Protein AF-A0A7X5FAQ3-F1 (afdb_monomer)

Solvent-accessible surface area (backbone atoms only — not comparable to full-atom values): 7460 Å² total; per-residue (Å²): 134,88,78,91,80,90,79,82,86,74,85,80,84,76,71,87,74,70,89,72,73,78,81,72,80,84,66,85,78,80,67,80,81,72,78,72,76,78,70,72,80,70,82,64,84,71,49,42,85,64,73,46,65,31,35,41,38,53,63,51,86,76,80,80,58,91,45,81,84,52,57,80,68,64,74,74,51,50,34,31,27,46,94,90,36,86,41,62,57,80,51,39,34,60,72,54,33,70,73,76,38,90,58,48,76,44,79,42,109

Nearest PDB structures (foldseek):
  3do9-assembly1_A  TM=5.123E-01  e=5.327E-01  Bacillus anthracis

Secondary structure (DSSP, 8-state):
-----------------------------------------------B-S--SEEEEE-PPPP--SSGGGGGGPPPSEEEEETTEEEEGGGB-HHHHHHH--PEEEEE-

Structure (mmCIF, N/CA/C/O backbone):
data_AF-A0A7X5FAQ3-F1
#
_entry.id   AF-A0A7X5FAQ3-F1
#
loop_
_atom_site.group_PDB
_atom_site.id
_atom_site.type_symbol
_atom_site.label_atom_id
_atom_site.label_alt_id
_atom_site.label_comp_id
_atom_site.label_asym_id
_atom_site.label_entity_id
_atom_site.label_seq_id
_atom_site.pdbx_PDB_ins_code
_atom_site.Cartn_x
_atom_site.Cartn_y
_atom_site.Cartn_z
_atom_site.occupancy
_atom_site.B_iso_or_equiv
_atom_site.auth_seq_id
_atom_site.auth_comp_id
_atom_site.auth_asym_id
_atom_site.auth_atom_id
_atom_site.pdbx_PDB_model_num
ATOM 1 N N . MET A 1 1 ? 1.075 -85.823 -22.222 1.00 39.84 1 MET A N 1
ATOM 2 C CA . MET A 1 1 ? 1.987 -85.847 -23.385 1.00 39.84 1 MET A CA 1
ATOM 3 C C . MET A 1 1 ? 1.860 -84.507 -24.102 1.00 39.84 1 MET A C 1
ATOM 5 O O . MET A 1 1 ? 0.787 -84.228 -24.603 1.00 39.84 1 MET A O 1
ATOM 9 N N . ASN A 1 2 ? 2.858 -83.624 -23.949 1.00 40.03 2 ASN A N 1
ATOM 10 C CA . ASN A 1 2 ? 3.755 -83.155 -25.032 1.00 40.03 2 ASN A CA 1
ATOM 11 C C . ASN A 1 2 ? 3.099 -82.015 -25.850 1.00 40.03 2 ASN A C 1
ATOM 13 O O . ASN A 1 2 ? 2.052 -82.252 -26.423 1.00 40.03 2 ASN A O 1
ATOM 17 N N . LYS A 1 3 ? 3.602 -80.785 -26.014 1.00 47.66 3 LYS A N 1
ATOM 18 C CA . LYS A 1 3 ? 4.908 -80.108 -25.859 1.00 47.66 3 LYS A CA 1
ATOM 19 C C . LYS A 1 3 ? 4.603 -78.591 -25.752 1.00 47.66 3 LYS A C 1
ATOM 21 O O . LYS A 1 3 ? 3.660 -78.133 -26.380 1.00 47.66 3 LYS A O 1
ATOM 26 N N . ASN A 1 4 ? 5.228 -77.846 -24.838 1.00 49.56 4 ASN A N 1
ATOM 27 C CA . ASN A 1 4 ? 6.323 -76.893 -25.108 1.00 49.56 4 ASN A CA 1
ATOM 28 C C . ASN A 1 4 ? 6.240 -76.113 -26.434 1.00 49.56 4 ASN A C 1
ATOM 30 O O . ASN A 1 4 ? 6.311 -76.738 -27.485 1.00 49.56 4 ASN A O 1
ATOM 34 N N . LEU A 1 5 ? 6.204 -74.775 -26.336 1.00 53.06 5 LEU A N 1
ATOM 35 C CA . LEU A 1 5 ? 7.019 -73.758 -27.045 1.00 53.06 5 LEU A CA 1
ATOM 36 C C . LEU A 1 5 ? 6.364 -72.385 -26.765 1.00 53.06 5 LEU A C 1
ATOM 38 O O . LEU A 1 5 ? 5.252 -72.127 -27.202 1.00 53.06 5 LEU A O 1
ATOM 42 N N . SER A 1 6 ? 6.872 -71.585 -25.826 1.00 54.59 6 SER A N 1
ATOM 43 C CA . SER A 1 6 ? 7.898 -70.553 -26.049 1.00 54.59 6 SER A CA 1
ATOM 44 C C . SER A 1 6 ? 7.604 -69.670 -27.261 1.00 54.59 6 SER A C 1
ATOM 46 O O . SER A 1 6 ? 7.882 -70.066 -28.389 1.00 54.59 6 SER A O 1
ATOM 48 N N . LEU A 1 7 ? 7.099 -68.461 -27.009 1.00 56.41 7 LEU A N 1
ATOM 49 C CA . LEU A 1 7 ? 7.280 -67.315 -27.892 1.00 56.41 7 LEU A CA 1
ATOM 50 C C . LEU A 1 7 ? 7.315 -66.041 -27.045 1.00 56.41 7 LEU A C 1
ATOM 52 O O . LEU A 1 7 ? 6.317 -65.563 -26.513 1.00 56.41 7 LEU A O 1
ATOM 56 N N . LEU A 1 8 ? 8.550 -65.576 -26.886 1.00 51.16 8 LEU A N 1
ATOM 57 C CA . LEU A 1 8 ? 8.944 -64.238 -26.486 1.00 51.16 8 LEU A CA 1
ATOM 58 C C . LEU A 1 8 ? 8.363 -63.177 -27.431 1.00 51.16 8 LEU A C 1
ATOM 60 O O . LEU A 1 8 ? 8.120 -63.447 -28.607 1.00 51.16 8 LEU A O 1
ATOM 64 N N . SER A 1 9 ? 8.390 -61.936 -26.935 1.00 48.22 9 SER A N 1
ATOM 65 C CA . SER A 1 9 ? 8.379 -60.691 -27.718 1.00 48.22 9 SER A CA 1
ATOM 66 C C . SER A 1 9 ? 6.969 -60.245 -28.150 1.00 48.22 9 SER A C 1
ATOM 68 O O . SER A 1 9 ? 6.164 -61.052 -28.583 1.00 48.22 9 SER A O 1
ATOM 70 N N . LEU A 1 10 ? 6.541 -58.992 -28.029 1.00 52.38 10 LEU A N 1
ATOM 71 C CA . LEU A 1 10 ? 7.193 -57.718 -27.753 1.00 52.38 10 LEU A CA 1
ATOM 72 C C . LEU A 1 10 ? 6.245 -56.887 -26.877 1.00 52.38 10 LEU A C 1
ATOM 74 O O . LEU A 1 10 ? 5.043 -56.863 -27.129 1.00 52.38 10 LEU A O 1
ATOM 78 N N . LEU A 1 11 ? 6.784 -56.165 -25.893 1.00 55.50 11 LEU A N 1
ATOM 79 C CA . LEU A 1 11 ? 6.084 -55.025 -25.302 1.00 55.50 11 LEU A CA 1
ATOM 80 C C . LEU A 1 11 ? 5.998 -53.927 -26.372 1.00 55.50 11 LEU A C 1
ATOM 82 O O . LEU A 1 11 ? 7.050 -53.463 -26.821 1.00 55.50 11 LEU A O 1
ATOM 86 N N . PRO A 1 12 ? 4.801 -53.487 -26.792 1.00 53.53 12 PRO A N 1
ATOM 87 C CA . PRO A 1 12 ? 4.701 -52.272 -27.570 1.00 53.53 12 PRO A CA 1
ATOM 88 C C . PRO A 1 12 ? 5.047 -51.090 -26.661 1.00 53.53 12 PRO A C 1
ATOM 90 O O . PRO A 1 12 ? 4.409 -50.845 -25.638 1.00 53.53 12 PRO A O 1
ATOM 93 N N . LEU A 1 13 ? 6.091 -50.371 -27.062 1.00 59.09 13 LEU A N 1
ATOM 94 C CA . LEU A 1 13 ? 6.461 -49.049 -26.584 1.00 59.09 13 LEU A CA 1
ATOM 95 C C . LEU A 1 13 ? 5.335 -48.082 -26.989 1.00 59.09 13 LEU A C 1
ATOM 97 O O . LEU A 1 13 ? 5.354 -47.524 -28.085 1.00 59.09 13 LEU A O 1
ATOM 101 N N . ILE A 1 14 ? 4.299 -47.953 -26.157 1.00 58.12 14 ILE A N 1
ATOM 102 C CA . ILE A 1 14 ? 3.223 -46.996 -26.421 1.00 58.12 14 ILE A CA 1
ATOM 103 C C . ILE A 1 14 ? 3.720 -45.619 -25.992 1.00 58.12 14 ILE A C 1
ATOM 105 O O . ILE A 1 14 ? 4.014 -45.365 -24.825 1.00 58.12 14 ILE A O 1
ATOM 109 N N . LEU A 1 15 ? 3.873 -44.783 -27.016 1.00 55.31 15 LEU A N 1
ATOM 110 C CA . LEU A 1 15 ? 4.299 -43.397 -26.993 1.00 55.31 15 LEU A CA 1
ATOM 111 C C . LEU A 1 15 ? 3.627 -42.587 -25.878 1.00 55.31 15 LEU A C 1
ATOM 113 O O . LEU A 1 15 ? 2.425 -42.712 -25.651 1.00 55.31 15 LEU A O 1
ATOM 117 N N . LEU A 1 16 ? 4.406 -41.685 -25.271 1.00 54.81 16 LEU A N 1
ATOM 118 C CA . LEU A 1 16 ? 3.916 -40.510 -24.550 1.00 54.81 16 LEU A CA 1
ATOM 119 C C . LEU A 1 16 ? 3.014 -39.698 -25.489 1.00 54.81 16 LEU A C 1
ATOM 121 O O . LEU A 1 16 ? 3.467 -38.799 -26.199 1.00 54.81 16 LEU A O 1
ATOM 125 N N . THR A 1 17 ? 1.729 -40.034 -25.522 1.00 59.66 17 THR A N 1
ATOM 126 C CA . THR A 1 17 ? 0.697 -39.153 -26.051 1.00 59.66 17 THR A CA 1
ATOM 127 C C . THR A 1 17 ? 0.687 -37.921 -25.166 1.00 59.66 17 THR A C 1
ATOM 129 O O . THR A 1 17 ? 0.378 -38.006 -23.977 1.00 59.66 17 THR A O 1
ATOM 132 N N . GLY A 1 18 ? 1.109 -36.799 -25.748 1.00 53.94 18 GLY A N 1
ATOM 133 C CA . GLY A 1 18 ? 1.145 -35.508 -25.086 1.00 53.94 18 GLY A CA 1
ATOM 134 C C . GLY A 1 18 ? -0.192 -35.149 -24.447 1.00 53.94 18 GLY A C 1
ATOM 135 O O . GLY A 1 18 ? -1.246 -35.650 -24.844 1.00 53.94 18 GLY A O 1
ATOM 136 N N . CYS A 1 19 ? -0.129 -34.251 -23.467 1.00 48.81 19 CYS A N 1
ATOM 137 C CA . CYS A 1 19 ? -1.287 -33.554 -22.932 1.00 48.81 19 CYS A CA 1
ATOM 138 C C . CYS A 1 19 ? -2.009 -32.834 -24.081 1.00 48.81 19 CYS A C 1
ATOM 140 O O . CYS A 1 19 ? -1.722 -31.679 -24.387 1.00 48.81 19 CYS A O 1
ATOM 142 N N . GLN A 1 20 ? -2.936 -33.520 -24.746 1.00 54.97 20 GLN A N 1
ATOM 143 C CA . GLN A 1 20 ? -3.978 -32.860 -25.509 1.00 54.97 20 GLN A CA 1
ATOM 144 C C . GLN A 1 20 ? -4.866 -32.202 -24.467 1.00 54.97 20 GLN A C 1
ATOM 146 O O . GLN A 1 20 ? -5.629 -32.865 -23.765 1.00 54.97 20 GLN A O 1
ATOM 151 N N . SER A 1 21 ? -4.675 -30.892 -24.324 1.00 60.44 21 SER A N 1
ATOM 152 C CA . SER A 1 21 ? -5.607 -30.023 -23.623 1.00 60.44 21 SER A CA 1
ATOM 153 C C . SER A 1 21 ? -7.019 -30.382 -24.096 1.00 60.44 21 SER A C 1
ATOM 155 O O . SER A 1 21 ? -7.239 -30.426 -25.313 1.00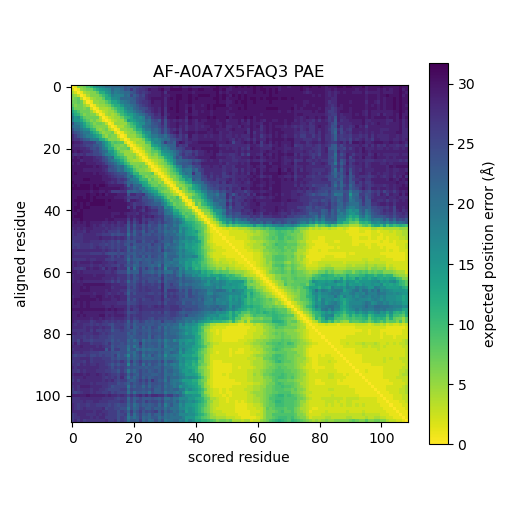 60.44 21 SER A O 1
ATOM 157 N N . PRO A 1 22 ? -7.959 -30.717 -23.199 1.00 62.88 22 PRO A N 1
ATOM 158 C CA . PRO A 1 22 ? -9.312 -31.017 -23.619 1.00 62.88 22 PRO A CA 1
ATOM 159 C C . PRO A 1 22 ? -9.866 -29.783 -24.333 1.00 62.88 22 PRO A C 1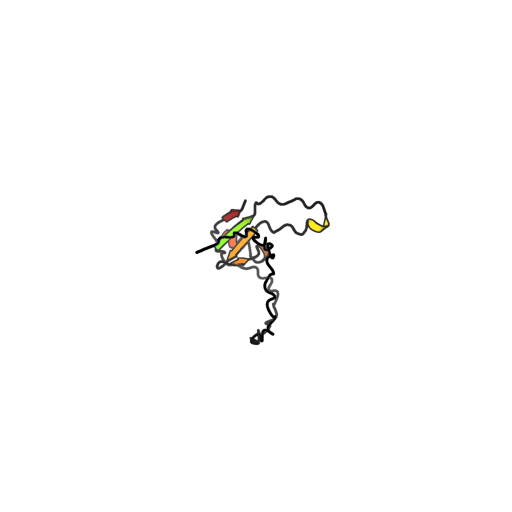
ATOM 161 O O . PRO A 1 22 ? -9.941 -28.700 -23.756 1.00 62.88 22 PRO A O 1
ATOM 164 N N . ASN A 1 23 ? -10.226 -29.951 -25.608 1.00 59.03 23 ASN A N 1
ATOM 165 C CA . ASN A 1 23 ? -11.001 -28.969 -26.350 1.00 59.03 23 ASN A CA 1
ATOM 166 C C . ASN A 1 23 ? -12.323 -28.792 -25.604 1.00 59.03 23 ASN A C 1
ATOM 168 O O . ASN A 1 23 ? -13.214 -29.633 -25.711 1.00 59.03 23 ASN A O 1
ATOM 172 N N . ILE A 1 24 ? -12.414 -27.733 -24.801 1.00 62.59 24 ILE A N 1
ATOM 173 C CA . ILE A 1 24 ? -13.647 -27.343 -24.131 1.00 62.59 24 ILE A CA 1
ATOM 174 C C . ILE A 1 24 ? -14.623 -26.964 -25.251 1.00 62.59 24 ILE A C 1
ATOM 176 O O . ILE A 1 24 ? -14.348 -26.003 -25.975 1.00 62.59 24 ILE A O 1
ATOM 180 N N . PRO A 1 25 ? -15.739 -27.691 -25.443 1.00 53.22 25 PRO A N 1
ATOM 181 C CA . PRO A 1 25 ? -16.777 -27.227 -26.342 1.00 53.22 25 PRO A CA 1
ATOM 182 C C . PRO A 1 25 ? -17.279 -25.892 -25.797 1.00 53.22 25 PRO A C 1
ATOM 184 O O . PRO A 1 25 ? -17.764 -25.813 -24.668 1.00 53.22 25 PRO A O 1
ATOM 187 N N . THR A 1 26 ? -17.117 -24.830 -26.585 1.00 55.62 26 THR A N 1
ATOM 188 C CA . THR A 1 26 ? -17.683 -23.515 -26.292 1.00 55.62 26 THR A CA 1
ATOM 189 C C . THR A 1 26 ? -19.200 -23.647 -26.342 1.00 55.62 26 THR A C 1
ATOM 191 O O . THR A 1 26 ? -19.827 -23.499 -27.388 1.00 55.62 26 THR A O 1
ATOM 194 N N . ALA A 1 27 ? -19.795 -23.997 -25.205 1.00 58.88 27 ALA A N 1
ATOM 195 C CA . ALA A 1 27 ? -21.220 -23.847 -25.010 1.00 58.88 27 ALA A CA 1
ATOM 196 C C . ALA A 1 27 ? -21.546 -22.352 -25.161 1.00 58.88 27 ALA A C 1
ATOM 198 O O . ALA A 1 27 ? -20.824 -21.522 -24.596 1.00 58.88 27 ALA A O 1
ATOM 199 N N . PRO A 1 28 ? -22.598 -21.979 -25.907 1.00 54.03 28 PRO A N 1
ATOM 200 C CA . PRO A 1 28 ? -23.095 -20.616 -25.886 1.00 54.03 28 PRO A CA 1
ATOM 201 C C . PRO A 1 28 ? -23.576 -20.335 -24.464 1.00 54.03 28 PRO A C 1
ATOM 203 O O . PRO A 1 28 ? -24.639 -20.786 -24.037 1.00 54.03 28 PRO A O 1
ATOM 206 N N . SER A 1 29 ? -22.734 -19.635 -23.706 1.00 42.91 29 SER A N 1
ATOM 207 C CA . SER A 1 29 ? -23.080 -19.091 -22.404 1.00 42.91 29 SER A CA 1
ATOM 208 C C . SER A 1 29 ? -24.252 -18.147 -22.621 1.00 42.91 29 SER A C 1
ATOM 210 O O . SER A 1 29 ? -24.095 -17.029 -23.108 1.00 42.91 29 SER A O 1
ATOM 212 N N . THR A 1 30 ? -25.451 -18.629 -22.308 1.00 49.53 30 THR A N 1
ATOM 213 C CA . THR A 1 30 ? -26.599 -17.759 -22.095 1.00 49.53 30 THR A CA 1
ATOM 214 C C . THR A 1 30 ? -26.322 -17.072 -20.768 1.00 49.53 30 THR A C 1
ATOM 216 O O . THR A 1 30 ? -26.716 -17.554 -19.708 1.00 49.53 30 THR A O 1
ATOM 219 N N . GLN A 1 31 ? -25.528 -16.003 -20.825 1.00 56.03 31 GLN A N 1
ATOM 220 C CA . GLN A 1 31 ? -25.337 -15.121 -19.690 1.00 56.03 31 GLN A CA 1
ATOM 221 C C . GLN A 1 31 ? -26.732 -14.627 -19.289 1.00 56.03 31 GLN A C 1
ATOM 223 O O . GLN A 1 31 ? -27.443 -14.096 -20.149 1.00 56.03 31 GLN A O 1
ATOM 228 N N . PRO A 1 32 ? -27.170 -14.797 -18.031 1.00 51.16 32 PRO A N 1
ATOM 229 C CA . PRO A 1 32 ? -28.332 -14.069 -17.561 1.00 51.16 32 PRO A CA 1
ATOM 230 C C . PRO A 1 32 ? -28.018 -12.585 -17.742 1.00 51.16 32 PRO A C 1
ATOM 232 O O . PRO A 1 32 ? -27.037 -12.079 -17.194 1.00 51.16 32 PRO A O 1
ATOM 235 N N . THR A 1 33 ? -28.820 -11.903 -18.557 1.00 46.22 33 THR A N 1
ATOM 236 C CA . THR A 1 33 ? -28.783 -10.450 -18.706 1.00 46.22 33 THR A CA 1
ATOM 237 C C . THR A 1 33 ? -29.256 -9.841 -17.391 1.00 46.22 33 THR A C 1
ATOM 239 O O . THR A 1 33 ? -30.409 -9.449 -17.236 1.00 46.22 33 THR A O 1
ATOM 242 N N . ILE A 1 34 ? -28.361 -9.806 -16.405 1.00 55.38 34 ILE A N 1
ATOM 243 C CA . ILE A 1 34 ? -28.427 -8.833 -15.328 1.00 55.38 34 ILE A CA 1
ATOM 244 C C . ILE A 1 34 ? -28.219 -7.498 -16.037 1.00 55.38 34 ILE A C 1
ATOM 246 O O . ILE A 1 34 ? -27.125 -7.196 -16.512 1.00 55.38 34 ILE A O 1
ATOM 250 N N . SER A 1 35 ? -29.301 -6.744 -16.202 1.00 48.62 35 SER A N 1
ATOM 251 C CA . SER A 1 35 ? -29.243 -5.363 -16.653 1.00 48.62 35 SER A CA 1
ATOM 252 C C . SER A 1 35 ? -28.508 -4.563 -15.582 1.00 48.62 35 SER A C 1
ATOM 254 O O . SER A 1 35 ? -29.119 -4.078 -14.628 1.00 48.62 35 SER A O 1
ATOM 256 N N . TYR A 1 36 ? -27.189 -4.458 -15.712 1.00 56.69 36 TYR A N 1
ATOM 257 C CA . TYR A 1 36 ? -26.448 -3.395 -15.063 1.00 56.69 36 TYR A CA 1
ATOM 258 C C . TYR A 1 36 ? -27.004 -2.108 -15.659 1.00 56.69 36 TYR A C 1
ATOM 260 O O . TYR A 1 36 ? -26.850 -1.840 -16.849 1.00 56.69 36 TYR A O 1
ATOM 268 N N . GLN A 1 37 ? -27.753 -1.361 -14.850 1.00 53.22 37 GLN A N 1
ATOM 269 C CA . GLN A 1 37 ? -27.911 0.056 -15.108 1.00 53.22 37 GLN A CA 1
ATOM 270 C C . GLN A 1 37 ? -26.480 0.584 -15.174 1.00 53.22 37 GLN A C 1
ATOM 272 O O . GLN A 1 37 ? -25.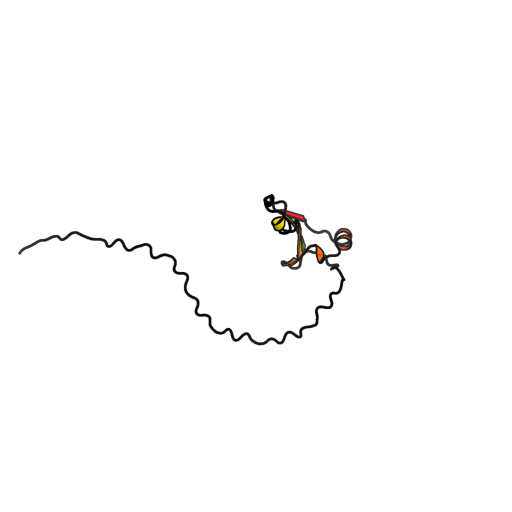736 0.512 -14.199 1.00 53.22 37 GLN A O 1
ATOM 277 N N . GLU A 1 38 ? -26.061 0.980 -16.368 1.00 59.66 38 GLU A N 1
ATOM 278 C CA . GLU A 1 38 ? -24.824 1.706 -16.579 1.00 59.66 38 GLU A CA 1
ATOM 279 C C . GLU A 1 38 ? -25.067 3.088 -15.981 1.00 59.66 38 GLU A C 1
ATOM 281 O O . GLU A 1 38 ? -25.467 4.030 -16.657 1.00 59.66 38 GLU A O 1
ATOM 286 N N . ASN A 1 39 ? -24.951 3.184 -14.655 1.00 63.91 39 ASN A N 1
ATOM 287 C CA . ASN A 1 39 ? -24.715 4.468 -14.029 1.00 63.91 39 ASN A CA 1
ATOM 288 C C . ASN A 1 39 ? -23.356 4.893 -14.562 1.00 63.91 39 ASN A C 1
ATOM 290 O O . ASN A 1 39 ? -22.325 4.371 -14.133 1.00 63.91 39 ASN A O 1
ATOM 294 N N . GLU A 1 40 ? -23.420 5.767 -15.567 1.00 59.00 40 GLU A N 1
ATOM 295 C CA . GLU A 1 40 ? -22.318 6.531 -16.117 1.00 59.00 40 GLU A CA 1
ATOM 296 C C . GLU A 1 40 ? -21.332 6.793 -14.987 1.00 59.00 40 GLU A C 1
ATOM 298 O O . GLU A 1 40 ? -21.691 7.383 -13.962 1.00 59.00 40 GLU A O 1
ATOM 303 N N . ALA A 1 41 ? -20.116 6.267 -15.130 1.00 56.28 41 ALA A N 1
ATOM 304 C CA . ALA A 1 41 ? -19.033 6.570 -14.223 1.00 56.28 41 ALA A CA 1
ATOM 305 C C . ALA A 1 41 ? -18.769 8.069 -14.352 1.00 56.28 41 ALA A C 1
ATOM 307 O O . ALA A 1 41 ? -17.971 8.517 -15.175 1.00 56.28 41 ALA A O 1
ATOM 308 N N . VAL A 1 42 ? -19.490 8.859 -13.558 1.00 52.97 42 VAL A N 1
ATOM 309 C CA . VAL A 1 42 ? -19.084 10.205 -13.211 1.00 52.97 42 VAL A CA 1
ATOM 310 C C . VAL A 1 42 ? -17.670 10.007 -12.699 1.00 52.97 42 VAL A C 1
ATOM 312 O O . VAL A 1 42 ? -17.467 9.324 -11.695 1.00 52.97 42 VAL A O 1
ATOM 315 N N . ALA A 1 43 ? -16.692 10.505 -13.455 1.00 51.47 43 ALA A N 1
ATOM 316 C CA . ALA A 1 43 ? -15.316 10.615 -13.015 1.00 51.47 43 ALA A CA 1
ATOM 317 C C . ALA A 1 43 ? -15.305 11.616 -11.858 1.00 51.47 43 ALA A C 1
ATOM 319 O O . ALA A 1 43 ? -14.920 12.779 -12.006 1.00 51.47 43 ALA A O 1
ATOM 320 N N . ASP A 1 44 ? -15.834 11.181 -10.718 1.00 56.47 44 ASP A N 1
ATOM 321 C CA . ASP A 1 44 ? -15.735 11.898 -9.479 1.00 56.47 44 ASP A CA 1
ATOM 322 C C . ASP A 1 44 ? -14.247 11.891 -9.168 1.00 56.47 44 ASP A C 1
ATOM 324 O O . ASP A 1 44 ? -13.637 10.864 -8.877 1.00 56.47 44 ASP A O 1
ATOM 328 N N . ASN A 1 45 ? -13.629 13.058 -9.326 1.00 65.62 45 ASN A N 1
ATOM 329 C CA . ASN A 1 45 ? -12.227 13.276 -8.997 1.00 65.62 45 ASN A CA 1
ATOM 330 C C . ASN A 1 45 ? -11.990 13.159 -7.474 1.00 65.62 45 ASN A C 1
ATOM 332 O O . ASN A 1 45 ? -10.912 13.494 -6.979 1.00 65.62 45 ASN A O 1
ATOM 336 N N . SER A 1 46 ? -12.989 12.701 -6.714 1.00 85.75 46 SER A N 1
ATOM 337 C CA . SER A 1 46 ? -12.875 12.323 -5.321 1.00 85.75 46 SER A CA 1
ATOM 338 C C . SER A 1 46 ? -11.986 11.089 -5.168 1.00 85.75 46 SER A C 1
ATOM 340 O O . SER A 1 46 ? -12.394 9.945 -5.372 1.00 85.75 46 SER A O 1
ATOM 342 N N . LYS A 1 47 ? -10.750 11.325 -4.748 1.00 94.12 47 LYS A N 1
ATOM 343 C CA . LYS A 1 47 ? -9.896 10.271 -4.210 1.00 94.12 47 LYS A CA 1
ATOM 344 C C . LYS A 1 47 ? -10.525 9.661 -2.951 1.00 94.12 47 LYS A C 1
ATOM 346 O O . LYS A 1 47 ? -11.122 10.372 -2.140 1.00 94.12 47 LYS A O 1
ATOM 351 N N . LEU A 1 48 ? -10.355 8.357 -2.770 1.00 94.81 48 LEU A N 1
ATOM 352 C CA . LEU A 1 48 ? -10.881 7.597 -1.643 1.00 94.81 48 LEU A CA 1
ATOM 353 C C . LEU A 1 48 ? -10.242 8.052 -0.325 1.00 94.81 48 LEU A C 1
ATOM 355 O O . LEU A 1 48 ? -9.020 8.153 -0.204 1.00 94.81 48 LEU A O 1
ATOM 359 N N . ARG A 1 49 ? -11.095 8.289 0.672 1.00 96.12 49 ARG A N 1
ATOM 360 C CA . ARG A 1 49 ? -10.740 8.616 2.061 1.00 96.12 49 ARG A CA 1
ATOM 361 C C .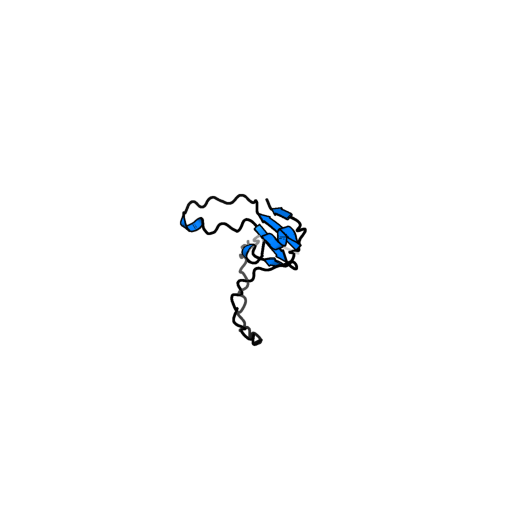 ARG A 1 49 ? -11.241 7.516 2.986 1.00 96.12 49 ARG A C 1
ATOM 363 O O . ARG A 1 49 ? -12.150 7.713 3.787 1.00 96.12 49 ARG A O 1
ATOM 370 N N . ILE A 1 50 ? -10.695 6.329 2.780 1.00 96.25 50 ILE A N 1
ATOM 371 C CA . ILE A 1 50 ? -10.978 5.117 3.544 1.00 96.25 50 ILE A CA 1
ATOM 372 C C . ILE A 1 50 ? -9.647 4.526 3.993 1.00 96.25 50 ILE A C 1
ATOM 374 O O . ILE A 1 50 ? -8.651 4.672 3.282 1.00 96.25 50 ILE A O 1
ATOM 378 N N . CYS A 1 51 ? -9.617 3.905 5.172 1.00 97.06 51 CYS A N 1
ATOM 379 C CA . CYS A 1 51 ? -8.420 3.223 5.640 1.00 97.06 51 CYS A CA 1
ATOM 380 C C . CYS A 1 51 ? -8.292 1.872 4.934 1.00 97.06 51 CYS A C 1
ATOM 382 O O . CYS A 1 51 ? -9.190 1.046 5.088 1.00 97.06 51 CYS A O 1
ATOM 384 N N . PRO A 1 52 ? -7.230 1.658 4.143 1.00 97.56 52 PRO A N 1
ATOM 385 C CA . PRO A 1 52 ? -6.934 0.344 3.598 1.00 97.56 52 PRO A CA 1
ATOM 386 C C . PRO A 1 52 ? -6.460 -0.593 4.712 1.00 97.56 52 PRO A C 1
ATOM 388 O O . PRO A 1 52 ? -5.963 -0.138 5.745 1.00 97.56 52 PRO A O 1
ATOM 391 N N . ASP A 1 53 ? -6.586 -1.894 4.471 1.00 97.69 53 ASP A N 1
ATOM 392 C CA . ASP A 1 53 ? -6.122 -2.932 5.388 1.00 97.69 53 ASP A CA 1
ATOM 393 C C . ASP A 1 53 ? -4.587 -2.940 5.439 1.00 97.69 53 ASP A C 1
ATOM 395 O O . ASP A 1 53 ? -3.976 -2.935 6.509 1.00 97.69 53 ASP A O 1
ATOM 399 N N . GLU A 1 54 ? -3.956 -2.918 4.260 1.00 97.38 54 GLU A N 1
ATOM 400 C CA . GLU A 1 54 ? -2.509 -3.070 4.099 1.00 97.38 54 GLU A CA 1
ATOM 401 C C . GLU A 1 54 ? -1.984 -2.231 2.928 1.00 97.38 54 GLU A C 1
ATOM 403 O O . GLU A 1 54 ? -2.679 -2.000 1.932 1.00 97.38 54 GLU A O 1
ATOM 408 N N . LEU A 1 55 ? -0.723 -1.814 3.025 1.00 96.81 55 LEU A N 1
ATOM 409 C CA . LEU A 1 55 ? 0.067 -1.271 1.926 1.00 96.81 55 LEU A CA 1
ATOM 410 C C . LEU A 1 55 ? 1.101 -2.315 1.516 1.00 96.81 55 LEU A C 1
ATOM 412 O O . LEU A 1 55 ? 1.981 -2.659 2.301 1.00 96.81 55 LEU A O 1
ATOM 416 N N . ILE A 1 56 ? 1.036 -2.772 0.270 1.00 96.88 56 ILE A N 1
ATOM 417 C CA . ILE A 1 56 ? 2.068 -3.634 -0.296 1.00 96.88 56 ILE A CA 1
ATOM 418 C C . ILE A 1 56 ? 3.101 -2.765 -1.006 1.00 96.88 56 ILE A C 1
ATOM 420 O O . ILE A 1 56 ? 2.771 -2.088 -1.981 1.00 96.88 56 ILE A O 1
ATOM 424 N N . GLU A 1 57 ? 4.351 -2.819 -0.555 1.00 94.31 57 GLU A N 1
ATOM 425 C CA . GLU A 1 57 ? 5.507 -2.228 -1.229 1.00 94.31 57 GLU A CA 1
ATOM 426 C C . GLU A 1 57 ? 6.260 -3.302 -2.019 1.00 94.31 57 GLU A C 1
ATOM 428 O O . GLU A 1 57 ? 6.946 -4.158 -1.460 1.00 94.31 57 GLU A O 1
ATOM 433 N N . ASN A 1 58 ? 6.154 -3.252 -3.344 1.00 90.19 58 ASN A N 1
ATOM 434 C CA . ASN A 1 58 ? 6.903 -4.115 -4.242 1.00 90.19 58 ASN A CA 1
ATOM 435 C C . ASN A 1 58 ? 8.332 -3.583 -4.430 1.00 90.19 58 ASN A C 1
ATOM 437 O O . ASN A 1 58 ? 8.561 -2.594 -5.130 1.00 90.19 58 ASN A O 1
ATOM 441 N N . ARG A 1 59 ? 9.291 -4.282 -3.829 1.00 88.12 59 ARG A N 1
ATOM 442 C CA . ARG A 1 59 ? 10.733 -4.025 -3.894 1.00 88.12 59 ARG A CA 1
ATOM 443 C C . ARG A 1 59 ? 11.493 -5.075 -4.702 1.00 88.12 59 ARG A C 1
ATOM 445 O O . ARG A 1 59 ? 12.725 -5.071 -4.692 1.00 88.12 59 ARG A O 1
ATOM 452 N N . MET A 1 60 ? 10.778 -5.937 -5.428 1.00 85.56 60 MET A N 1
ATOM 453 C CA . MET A 1 60 ? 11.405 -6.870 -6.357 1.00 85.56 60 MET A CA 1
ATOM 454 C C . MET A 1 60 ? 12.254 -6.102 -7.383 1.00 85.56 60 MET A C 1
ATOM 456 O O . MET A 1 60 ? 11.799 -5.090 -7.932 1.00 85.56 60 MET A O 1
ATOM 460 N N . PRO A 1 61 ? 13.478 -6.567 -7.689 1.00 79.88 61 PRO A N 1
ATOM 461 C CA . PRO A 1 61 ? 14.305 -5.943 -8.707 1.00 79.88 61 PRO A CA 1
ATOM 462 C C . PRO A 1 61 ? 13.623 -6.055 -10.074 1.00 79.88 61 PRO A C 1
ATOM 464 O O . PRO A 1 61 ? 13.378 -7.146 -10.589 1.00 79.88 61 PRO A O 1
ATOM 467 N N . GLY A 1 62 ? 13.325 -4.907 -10.679 1.00 74.75 62 GLY A N 1
ATOM 468 C CA . GLY A 1 62 ? 12.836 -4.848 -12.050 1.00 74.75 62 GLY A CA 1
ATOM 469 C C . GLY A 1 62 ? 13.956 -5.128 -13.051 1.00 74.75 62 GLY A C 1
ATOM 470 O O . GLY A 1 62 ? 15.107 -4.732 -12.859 1.00 74.75 62 GLY A O 1
ATOM 471 N N . THR A 1 63 ? 13.622 -5.772 -14.165 1.00 73.19 63 THR A N 1
ATOM 472 C CA . THR A 1 63 ? 14.511 -5.802 -15.328 1.00 73.19 63 THR A CA 1
ATOM 473 C C . THR A 1 63 ? 14.523 -4.422 -15.970 1.00 73.19 63 THR A C 1
ATOM 475 O O . THR A 1 63 ? 13.459 -3.919 -16.326 1.00 73.19 63 THR A O 1
ATOM 478 N N . VAL A 1 64 ? 15.700 -3.817 -16.150 1.00 71.38 64 VAL A N 1
ATOM 479 C CA . VAL A 1 64 ? 15.827 -2.572 -16.920 1.00 71.38 64 VAL A CA 1
ATOM 480 C C . VAL A 1 64 ? 15.428 -2.874 -18.369 1.00 71.38 64 VAL A C 1
ATOM 482 O O . VAL A 1 64 ? 16.102 -3.684 -19.016 1.00 71.38 64 VAL A O 1
ATOM 485 N N . PRO A 1 65 ? 14.342 -2.280 -18.892 1.00 68.50 65 PRO A N 1
ATOM 486 C CA . PRO A 1 65 ? 13.940 -2.533 -20.262 1.00 68.50 65 PRO A CA 1
ATOM 487 C C . PRO A 1 65 ? 15.010 -1.998 -21.215 1.00 68.50 65 PRO A C 1
ATOM 489 O O . PRO A 1 65 ? 15.444 -0.853 -21.115 1.00 68.50 65 PRO A O 1
ATOM 492 N N . THR A 1 66 ? 15.458 -2.851 -22.135 1.00 76.25 66 THR A N 1
ATOM 493 C CA . THR A 1 66 ? 16.465 -2.503 -23.154 1.00 76.25 66 THR A CA 1
ATOM 494 C C . THR A 1 66 ? 15.875 -1.629 -24.266 1.00 76.25 66 THR A C 1
ATOM 496 O O . THR A 1 66 ? 16.609 -0.978 -25.003 1.00 76.25 66 THR A O 1
ATOM 499 N N . ASP A 1 67 ? 14.546 -1.611 -24.368 1.00 78.75 67 ASP A N 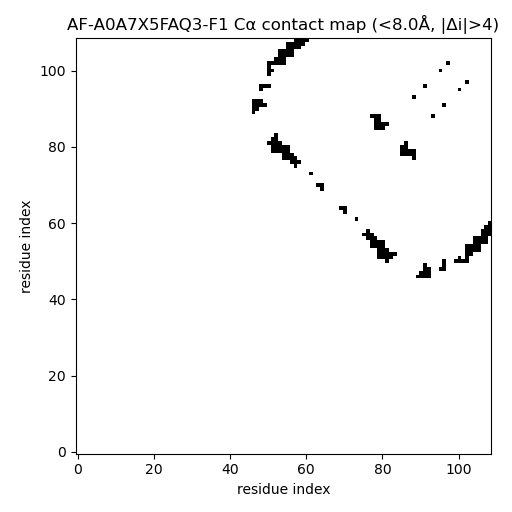1
ATOM 500 C CA . ASP A 1 67 ? 13.768 -0.808 -25.303 1.00 78.75 67 ASP A CA 1
ATOM 501 C C . ASP A 1 67 ? 13.102 0.375 -24.563 1.00 78.75 67 ASP A C 1
ATOM 503 O O . ASP A 1 67 ? 12.353 0.142 -23.604 1.00 78.75 67 ASP A O 1
ATOM 507 N N . PRO A 1 68 ? 13.318 1.632 -25.002 1.00 68.00 68 PRO A N 1
ATOM 508 C CA . PRO A 1 68 ? 12.638 2.815 -24.474 1.00 68.00 68 PRO A CA 1
ATOM 509 C C . PRO A 1 68 ? 11.107 2.712 -24.452 1.00 68.00 68 PRO A C 1
ATOM 511 O O . PRO A 1 68 ? 10.485 3.270 -23.548 1.00 68.00 68 PRO A O 1
ATOM 514 N N . GLN A 1 69 ? 10.486 1.986 -25.392 1.00 67.75 69 GLN A N 1
ATOM 515 C CA . GLN A 1 69 ? 9.033 1.775 -25.395 1.00 67.75 69 GLN A CA 1
ATOM 516 C C . GLN A 1 69 ? 8.555 0.895 -24.224 1.00 67.75 69 GLN A C 1
ATOM 518 O O . GLN A 1 69 ? 7.419 1.036 -23.773 1.00 67.75 69 GLN A O 1
ATOM 523 N N . SER A 1 70 ? 9.414 0.014 -23.701 1.00 62.38 70 SER A N 1
ATOM 524 C CA . SER A 1 70 ? 9.081 -0.900 -22.598 1.00 62.38 70 SER A CA 1
ATOM 525 C C . SER A 1 70 ? 9.276 -0.273 -21.207 1.00 62.38 70 SER A C 1
ATOM 527 O O . SER A 1 70 ? 8.790 -0.813 -20.215 1.00 62.38 70 SER A O 1
ATOM 529 N N . ALA A 1 71 ? 9.926 0.894 -21.107 1.00 60.03 71 ALA A N 1
ATOM 530 C CA . ALA A 1 71 ? 10.133 1.612 -19.840 1.00 60.03 71 ALA A CA 1
ATOM 531 C C . ALA A 1 71 ? 8.825 2.026 -19.144 1.00 60.03 71 ALA A C 1
ATOM 533 O O . ALA A 1 71 ?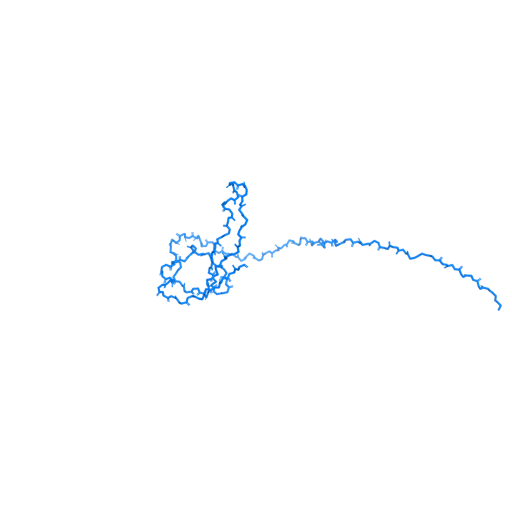 8.751 2.067 -17.914 1.00 60.03 71 ALA A O 1
ATOM 534 N N . SER A 1 72 ? 7.767 2.270 -19.919 1.00 57.66 72 SER A N 1
ATOM 535 C CA . SER A 1 72 ? 6.448 2.648 -19.402 1.00 57.66 72 SER A CA 1
ATOM 536 C C . SER A 1 72 ? 5.635 1.481 -18.821 1.00 57.66 72 SER A C 1
ATOM 538 O O . SER A 1 72 ? 4.588 1.731 -18.236 1.00 57.66 72 SER A O 1
ATOM 540 N N . GLN A 1 73 ? 6.091 0.227 -18.944 1.00 58.22 73 GLN A N 1
ATOM 541 C CA . GLN A 1 73 ? 5.408 -0.958 -18.395 1.00 58.22 73 GLN A CA 1
ATOM 542 C C . GLN A 1 73 ? 5.920 -1.372 -17.006 1.00 58.22 73 GLN A C 1
ATOM 544 O O . GLN A 1 73 ? 5.650 -2.480 -16.542 1.00 58.22 73 GLN A O 1
ATOM 549 N N . THR A 1 74 ? 6.667 -0.498 -16.331 1.00 64.06 74 THR A N 1
ATOM 550 C CA . THR A 1 74 ? 7.143 -0.760 -14.971 1.00 64.06 74 THR A CA 1
ATOM 551 C C . THR A 1 74 ? 5.937 -0.884 -14.041 1.00 64.06 74 THR A C 1
ATOM 553 O O . THR A 1 74 ? 5.152 0.057 -13.915 1.00 64.06 74 THR A O 1
ATOM 556 N N . MET A 1 75 ? 5.758 -2.053 -13.417 1.00 64.75 75 MET A N 1
ATOM 557 C CA . MET A 1 75 ? 4.675 -2.250 -12.455 1.00 64.75 75 MET A CA 1
ATOM 558 C C . MET A 1 75 ? 4.763 -1.193 -11.346 1.00 64.75 75 MET A C 1
ATOM 560 O O . MET A 1 75 ? 5.872 -0.890 -10.896 1.00 64.75 75 MET A O 1
ATOM 564 N N . PRO A 1 76 ? 3.626 -0.636 -10.890 1.00 66.81 76 PRO A N 1
ATOM 565 C CA . PRO A 1 76 ? 3.635 0.320 -9.796 1.00 66.81 76 PRO A CA 1
ATOM 566 C C . PRO A 1 76 ? 4.295 -0.316 -8.571 1.00 66.81 76 PRO A C 1
ATOM 568 O O . PRO A 1 76 ? 4.012 -1.462 -8.218 1.00 66.81 76 PRO A O 1
ATOM 571 N N . SER A 1 77 ? 5.186 0.443 -7.939 1.00 83.88 77 SER A N 1
ATOM 572 C CA . SER A 1 77 ? 5.994 -0.017 -6.808 1.00 83.88 77 SER A CA 1
ATOM 573 C C . SER A 1 77 ? 5.175 -0.265 -5.545 1.00 83.88 77 SER A C 1
ATOM 575 O O . SER A 1 77 ? 5.696 -0.844 -4.602 1.00 83.88 77 SER A O 1
ATOM 577 N N . ALA A 1 78 ? 3.913 0.169 -5.495 1.00 91.94 78 ALA A N 1
ATOM 578 C CA . ALA A 1 78 ? 3.048 -0.063 -4.350 1.00 91.94 78 ALA A CA 1
ATOM 579 C C . ALA A 1 78 ? 1.557 -0.068 -4.713 1.00 91.94 78 ALA A C 1
ATOM 581 O O . ALA A 1 78 ? 1.137 0.526 -5.713 1.00 91.94 78 ALA A O 1
ATOM 582 N N . TYR A 1 79 ? 0.756 -0.736 -3.885 1.00 95.31 79 TYR A N 1
ATOM 583 C CA . TYR A 1 79 ? -0.705 -0.750 -3.962 1.00 95.31 79 TYR A CA 1
ATOM 584 C C . TYR A 1 79 ? -1.324 -1.047 -2.593 1.00 95.31 79 TYR A C 1
ATOM 586 O O . TYR A 1 79 ? -0.675 -1.634 -1.730 1.00 95.31 79 TYR A O 1
ATOM 594 N N . TYR A 1 80 ? -2.588 -0.670 -2.410 1.00 97.25 80 TYR A N 1
ATOM 595 C CA . TYR A 1 80 ? -3.323 -0.962 -1.182 1.00 97.25 80 TYR A CA 1
ATOM 596 C C . TYR A 1 80 ? -4.131 -2.254 -1.308 1.00 97.25 80 TYR A C 1
ATOM 598 O O . TYR A 1 80 ? -4.595 -2.604 -2.399 1.00 97.25 80 TYR A O 1
ATOM 606 N N . ILE A 1 81 ? -4.330 -2.936 -0.185 1.00 97.50 81 ILE A N 1
ATOM 607 C CA . IL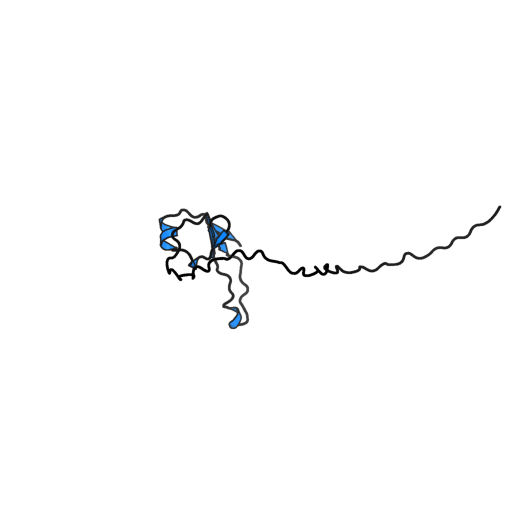E A 1 81 ? -5.382 -3.932 -0.002 1.00 97.50 81 ILE A CA 1
ATOM 608 C C . ILE A 1 81 ? -6.534 -3.254 0.736 1.00 97.50 81 ILE A C 1
ATOM 610 O O . ILE A 1 81 ? -6.325 -2.631 1.773 1.00 97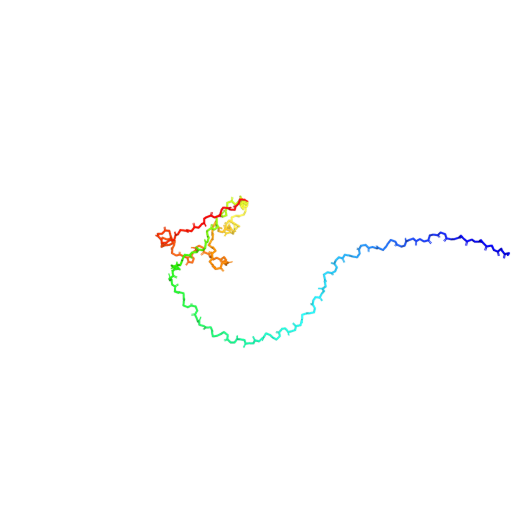.50 81 ILE A O 1
ATOM 614 N N . LEU A 1 82 ? -7.736 -3.344 0.179 1.00 97.12 82 LEU A N 1
ATOM 615 C CA . LEU A 1 82 ? -8.972 -2.873 0.794 1.00 97.12 82 LEU A CA 1
ATOM 616 C C . LEU A 1 82 ? -10.014 -3.984 0.685 1.00 97.12 82 LEU A C 1
ATOM 618 O O . LEU A 1 82 ? -10.305 -4.442 -0.423 1.00 97.12 82 LEU A O 1
ATOM 622 N N . ASP A 1 83 ? -10.547 -4.422 1.821 1.00 95.69 83 ASP A N 1
ATOM 623 C CA . ASP A 1 83 ? -11.494 -5.532 1.940 1.00 95.69 83 ASP A CA 1
ATOM 624 C C . ASP A 1 83 ? -10.970 -6.809 1.250 1.00 95.69 83 ASP A C 1
ATOM 626 O O . ASP A 1 83 ? -11.672 -7.492 0.497 1.00 95.69 83 ASP A O 1
ATOM 630 N N . GLY A 1 84 ? -9.678 -7.098 1.441 1.00 95.44 84 GLY A N 1
ATOM 631 C CA . GLY A 1 84 ? -8.996 -8.244 0.825 1.00 95.44 84 GLY A CA 1
ATOM 632 C C . GLY A 1 84 ? -8.766 -8.134 -0.691 1.00 95.44 84 GLY A C 1
ATOM 633 O O . GLY A 1 84 ? -8.330 -9.102 -1.317 1.00 95.44 84 GLY A O 1
ATOM 634 N N . SER A 1 85 ? -9.038 -6.976 -1.298 1.00 95.81 85 SER A N 1
ATOM 635 C CA . SER A 1 85 ? -8.886 -6.735 -2.737 1.00 95.81 85 SER A CA 1
ATOM 636 C C . SER A 1 85 ? -7.811 -5.689 -3.035 1.00 95.81 85 SER A C 1
ATOM 638 O O . SER A 1 85 ? -7.720 -4.666 -2.363 1.00 95.81 85 SER A O 1
ATOM 640 N N . ARG A 1 86 ? -7.013 -5.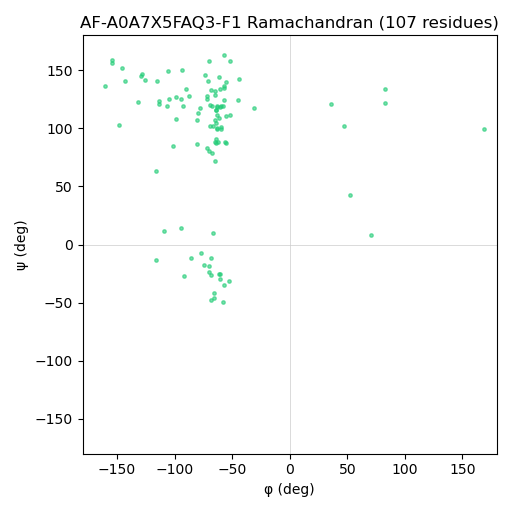905 -4.089 1.00 94.88 86 ARG A N 1
ATOM 641 C CA . ARG A 1 86 ? -6.010 -4.928 -4.549 1.00 94.88 86 ARG A CA 1
ATOM 642 C C . ARG A 1 86 ? -6.682 -3.689 -5.140 1.00 94.88 86 ARG A C 1
ATOM 644 O O . ARG A 1 86 ? -7.529 -3.816 -6.021 1.00 94.88 86 ARG A O 1
ATOM 651 N N . ARG A 1 87 ? -6.221 -2.508 -4.729 1.00 95.56 87 ARG A N 1
ATOM 652 C CA . ARG A 1 87 ? -6.640 -1.197 -5.244 1.00 95.56 87 ARG A CA 1
ATOM 653 C C . ARG A 1 87 ? -5.432 -0.348 -5.620 1.00 95.56 87 ARG A C 1
ATOM 655 O O . ARG A 1 87 ? -4.383 -0.427 -4.974 1.00 95.56 87 ARG A O 1
ATOM 662 N N . GLU A 1 88 ? -5.551 0.452 -6.675 1.00 93.50 88 GLU A N 1
ATOM 663 C CA . GLU A 1 88 ? -4.435 1.281 -7.119 1.00 93.50 88 GLU A CA 1
ATOM 664 C C . GLU A 1 88 ? -4.175 2.428 -6.145 1.00 93.50 88 GLU A C 1
ATOM 666 O O . GLU A 1 88 ? -5.094 3.082 -5.660 1.00 93.50 88 GLU A O 1
ATOM 671 N N . ILE A 1 89 ? -2.900 2.739 -5.905 1.00 92.75 89 ILE A N 1
ATOM 672 C CA . ILE A 1 89 ? -2.512 3.826 -4.995 1.00 92.75 89 ILE A CA 1
ATOM 673 C C . ILE A 1 89 ? -3.044 5.199 -5.450 1.00 92.75 89 ILE A C 1
ATOM 675 O O . ILE A 1 89 ? -3.220 6.110 -4.638 1.00 92.75 89 ILE A O 1
ATOM 679 N N . ALA A 1 90 ? -3.300 5.356 -6.754 1.00 92.06 90 ALA A N 1
ATOM 680 C CA . ALA A 1 90 ? -3.830 6.576 -7.351 1.00 92.06 90 ALA A CA 1
ATOM 681 C C . ALA A 1 90 ? -5.300 6.834 -6.979 1.00 92.06 90 ALA A C 1
ATOM 683 O O . ALA A 1 90 ? -5.718 7.994 -6.974 1.00 92.06 90 ALA A O 1
ATOM 684 N N . GLU A 1 91 ? -6.048 5.787 -6.614 1.00 93.62 91 GLU A N 1
ATOM 685 C CA . GLU A 1 91 ? -7.451 5.883 -6.203 1.00 93.62 91 GLU A CA 1
ATOM 686 C C . GLU A 1 91 ? -7.614 6.570 -4.839 1.00 93.62 91 GLU A C 1
ATOM 688 O O . GLU A 1 91 ? -8.700 7.052 -4.540 1.00 93.62 91 GLU A O 1
ATOM 693 N N . PHE A 1 92 ? -6.560 6.661 -4.016 1.00 94.69 92 PHE A N 1
ATOM 694 C CA . PHE A 1 92 ? -6.638 7.129 -2.626 1.00 94.69 92 PHE A CA 1
ATOM 695 C C . PHE A 1 92 ? -6.076 8.538 -2.424 1.00 94.69 92 PHE A C 1
ATOM 697 O O . PHE A 1 92 ? -5.120 8.977 -3.078 1.00 94.69 92 PHE A O 1
ATOM 704 N N . ASP A 1 93 ? -6.646 9.248 -1.449 1.00 96.00 93 ASP A N 1
ATOM 705 C CA . ASP A 1 93 ? -6.096 10.485 -0.902 1.00 96.00 93 ASP A CA 1
ATOM 706 C C . ASP A 1 93 ? -4.995 10.112 0.098 1.00 96.00 93 ASP A C 1
ATOM 708 O O . ASP A 1 93 ? -5.238 9.948 1.292 1.00 96.00 93 ASP A O 1
ATOM 712 N N . GLN A 1 94 ? -3.772 9.926 -0.403 1.00 94.00 94 GLN A N 1
ATOM 713 C CA . GLN A 1 94 ? -2.638 9.451 0.401 1.00 94.00 94 GLN A CA 1
ATOM 714 C C . GLN A 1 94 ? -2.353 10.340 1.618 1.00 94.00 94 GLN A C 1
ATOM 716 O O . GLN A 1 94 ? -1.993 9.832 2.674 1.00 94.00 94 GLN A O 1
ATOM 721 N N . ASN A 1 95 ? -2.558 11.657 1.505 1.00 95.94 95 ASN A N 1
ATOM 722 C CA . ASN A 1 95 ? -2.370 12.565 2.637 1.00 95.94 95 ASN A CA 1
ATOM 723 C C . ASN A 1 95 ? -3.390 12.284 3.740 1.00 95.94 95 ASN A C 1
ATOM 725 O O . ASN A 1 95 ? -3.034 12.279 4.915 1.00 95.94 95 ASN A O 1
ATOM 729 N N . TRP A 1 96 ? -4.645 12.039 3.361 1.00 96.81 96 TRP A N 1
ATOM 730 C CA . TRP A 1 96 ? -5.684 11.677 4.313 1.00 96.81 96 TRP A CA 1
ATOM 731 C C . TRP A 1 96 ? -5.397 10.315 4.952 1.00 96.81 96 TRP A C 1
ATOM 733 O O . TRP A 1 96 ? -5.450 10.214 6.175 1.00 96.81 96 TRP A O 1
ATOM 743 N N . VAL A 1 97 ? -5.019 9.303 4.162 1.00 96.69 97 VAL A N 1
ATOM 744 C CA . VAL A 1 97 ? -4.675 7.965 4.677 1.00 96.69 97 VAL A CA 1
ATOM 745 C C . VAL A 1 97 ? -3.532 8.055 5.693 1.00 96.69 97 VAL A C 1
ATOM 747 O O . VAL A 1 97 ? -3.696 7.606 6.820 1.00 96.69 97 VAL A O 1
ATOM 750 N N . ASN A 1 98 ? -2.437 8.745 5.361 1.00 95.31 98 ASN A N 1
ATOM 751 C CA . ASN A 1 98 ? -1.280 8.902 6.253 1.00 95.31 98 ASN A CA 1
ATOM 752 C C . ASN A 1 98 ? -1.600 9.632 7.570 1.00 95.31 98 ASN A C 1
ATOM 754 O O . ASN A 1 98 ? -0.875 9.485 8.548 1.00 95.31 98 ASN A O 1
ATOM 758 N N . GLN A 1 99 ? -2.641 10.470 7.591 1.00 97.62 99 GLN A N 1
ATOM 759 C CA . GLN A 1 99 ? -3.035 11.240 8.776 1.00 97.62 99 GLN A CA 1
ATOM 760 C C . GLN A 1 99 ? -4.077 10.529 9.641 1.00 97.62 99 GLN A C 1
ATOM 762 O O . GLN A 1 99 ? -4.166 10.818 10.832 1.00 97.62 99 GLN A O 1
ATOM 767 N N . ASN A 1 100 ? -4.901 9.666 9.045 1.00 98.00 100 ASN A N 1
ATOM 768 C CA . ASN A 1 100 ? -6.093 9.116 9.694 1.00 98.00 100 ASN A CA 1
ATOM 769 C C . ASN A 1 100 ? -6.023 7.601 9.904 1.00 98.00 100 ASN A C 1
ATOM 771 O O . ASN A 1 100 ? -6.840 7.065 10.649 1.00 98.00 100 ASN A O 1
ATOM 775 N N . CYS A 1 101 ? -5.077 6.919 9.263 1.00 97.12 101 CYS A N 1
ATOM 776 C CA . CYS A 1 101 ? -4.992 5.468 9.256 1.00 97.12 101 CYS A CA 1
ATOM 777 C C . CYS A 1 101 ? -3.613 5.007 9.727 1.00 97.12 101 CYS A C 1
ATOM 779 O O . CYS A 1 101 ? -2.593 5.591 9.366 1.00 97.12 101 CYS A O 1
ATOM 781 N N . ASP A 1 102 ? -3.599 3.922 10.495 1.00 96.50 102 ASP A N 1
ATOM 782 C CA . ASP A 1 102 ? -2.391 3.175 10.838 1.00 96.50 102 ASP A CA 1
ATOM 783 C C . ASP A 1 102 ? -2.336 1.934 9.939 1.00 96.50 102 ASP A C 1
ATOM 785 O O . ASP A 1 102 ? -2.895 0.885 10.259 1.00 96.50 102 ASP A O 1
ATOM 789 N N . VAL A 1 103 ? -1.789 2.108 8.732 1.00 95.81 103 VAL A N 1
ATOM 790 C CA . VAL A 1 103 ? -1.781 1.073 7.687 1.00 95.81 103 VAL A CA 1
ATOM 791 C C . VAL A 1 103 ? -0.551 0.190 7.855 1.00 95.81 103 VAL A C 1
ATOM 793 O O . VAL A 1 103 ? 0.578 0.683 7.878 1.00 95.81 103 VAL A O 1
ATOM 796 N N . THR A 1 104 ? -0.753 -1.126 7.911 1.00 96.44 104 THR A N 1
ATOM 797 C CA . THR A 1 104 ? 0.365 -2.075 7.972 1.00 96.44 104 THR A CA 1
ATOM 798 C C . THR A 1 104 ? 1.077 -2.127 6.623 1.00 96.44 104 THR A C 1
ATOM 800 O O . THR A 1 104 ? 0.446 -2.342 5.589 1.00 96.44 104 THR A O 1
ATOM 803 N N . VAL A 1 105 ? 2.398 -1.947 6.631 1.00 96.62 105 VAL A N 1
ATOM 804 C CA . VAL A 1 105 ? 3.226 -2.042 5.424 1.00 96.62 105 VAL A CA 1
ATOM 805 C C . VAL A 1 105 ? 3.802 -3.447 5.305 1.00 96.62 105 VAL A C 1
ATOM 807 O O . VAL A 1 105 ? 4.483 -3.924 6.213 1.00 96.62 105 VAL A O 1
ATOM 810 N N . GLN A 1 106 ? 3.571 -4.090 4.165 1.00 96.44 106 GLN A N 1
ATOM 811 C CA . GLN A 1 106 ? 4.205 -5.346 3.795 1.00 96.44 106 GLN A CA 1
ATOM 812 C C . GLN A 1 106 ? 5.128 -5.126 2.600 1.00 96.44 106 GLN A C 1
ATOM 814 O O . GLN A 1 106 ? 4.703 -4.744 1.512 1.00 96.44 106 GLN A O 1
ATOM 819 N N . GLU A 1 107 ? 6.405 -5.431 2.792 1.00 94.06 107 GLU A N 1
ATOM 820 C CA . GLU A 1 107 ? 7.395 -5.389 1.724 1.00 94.06 107 GLU A CA 1
ATOM 821 C C . GLU A 1 107 ? 7.472 -6.749 1.017 1.00 94.06 107 GLU A C 1
ATOM 823 O O . GLU A 1 107 ? 7.557 -7.800 1.659 1.00 94.06 107 GLU A O 1
ATOM 828 N N . VAL A 1 108 ? 7.468 -6.730 -0.314 1.00 91.56 108 VAL A N 1
ATOM 829 C CA . VAL A 1 108 ? 7.659 -7.909 -1.168 1.00 91.56 108 VAL A CA 1
ATOM 830 C C . VAL A 1 108 ? 8.975 -7.742 -1.920 1.00 91.56 108 VAL A C 1
ATOM 832 O O . VAL A 1 108 ? 9.154 -6.741 -2.612 1.00 91.56 108 VAL A O 1
ATOM 835 N N . TRP A 1 109 ? 9.888 -8.704 -1.776 1.00 87.75 109 TRP A N 1
ATOM 836 C CA . TRP A 1 109 ? 11.263 -8.664 -2.291 1.00 87.75 109 TRP A CA 1
ATOM 837 C C . TRP A 1 109 ? 11.534 -9.747 -3.331 1.00 87.75 109 TRP A C 1
ATOM 839 O O . TRP A 1 109 ? 10.943 -10.844 -3.203 1.00 87.75 109 TRP A O 1
#

Foldseek 3Di:
DDDDDDDDDDDPPDDPPDPPPPPDPPDPPPDPPPPPPCPPPPPPVDADLDAFQAKEFEPPDDDDDPDPVCNVVPPPRIFTHHPNDTDHPSSHPVVNNVVPHDHHYDYDD

pLDDT: mean 74.03, std 19.43, range [39.84, 98.0]

Radius of gyration: 29.63 Å; Cα contacts (8 Å, |Δi|>4): 95; chains: 1; bounding box: 46×99×39 Å

Sequence (109 aa):
MNKNLSLLSLLPLILLTGCQSPNIPTAPSTQPTISYQENEAVADNSKLRICPDELIENRMPGTVPTDPQSASQTMPSAYYILDGSRREIAEFDQNWVNQNCDVTVQEVW

Mean predicted aligned error: 17.42 Å